Protein AF-A0A8X7VCX1-F1 (afdb_monomer_lite)

pLDDT: mean 81.67, std 12.22, range [42.06, 94.81]

Foldseek 3Di:
DPPVVVPVVCVVVVVVVVVVVVVPPDDDDDDDDCLLVVLVVVVVCCCVPVVDPDDQPDDVGDPVSVVVVVVNVPD

Structure (mmCIF, N/CA/C/O backbone):
data_AF-A0A8X7VCX1-F1
#
_entry.id   AF-A0A8X7VCX1-F1
#
loop_
_atom_site.group_PDB
_atom_site.id
_atom_site.type_symbol
_atom_site.label_atom_id
_atom_site.label_alt_id
_atom_site.label_comp_id
_atom_site.label_asym_id
_atom_site.label_entity_id
_atom_site.label_seq_id
_atom_site.pdbx_PDB_ins_code
_atom_site.Cartn_x
_atom_site.Cartn_y
_atom_site.Cartn_z
_atom_site.occupancy
_atom_site.B_iso_or_equiv
_atom_site.auth_seq_id
_atom_site.auth_comp_id
_atom_site.auth_asym_id
_atom_site.auth_atom_id
_atom_site.pdbx_PDB_model_num
ATOM 1 N N . MET A 1 1 ? 7.564 8.861 -16.023 1.00 49.84 1 MET A N 1
ATOM 2 C CA . MET A 1 1 ? 8.294 7.643 -15.606 1.00 49.84 1 MET A CA 1
ATOM 3 C C . MET A 1 1 ? 9.126 7.986 -14.385 1.00 49.84 1 MET A C 1
ATOM 5 O O . MET A 1 1 ? 9.782 9.018 -14.411 1.00 49.84 1 MET A O 1
ATOM 9 N N . LEU A 1 2 ? 9.063 7.172 -13.328 1.00 60.31 2 LEU A N 1
ATOM 10 C CA . LEU A 1 2 ? 9.962 7.270 -12.172 1.00 60.31 2 LEU A CA 1
ATOM 11 C C . LEU A 1 2 ? 11.398 7.127 -12.684 1.00 60.31 2 LEU A C 1
ATOM 13 O O . LEU A 1 2 ? 11.661 6.174 -13.403 1.00 60.31 2 LEU A O 1
ATOM 17 N N . GLU A 1 3 ? 12.284 8.077 -12.393 1.00 71.31 3 GLU A N 1
ATOM 18 C CA . GLU A 1 3 ? 13.693 8.076 -12.811 1.00 71.31 3 GLU A CA 1
ATOM 19 C C . GLU A 1 3 ? 14.499 7.139 -11.892 1.00 71.31 3 GLU A C 1
ATOM 21 O O . GLU A 1 3 ? 15.032 7.590 -10.874 1.00 71.31 3 GLU A O 1
ATOM 26 N N . PRO A 1 4 ? 14.600 5.827 -12.179 1.00 67.81 4 PRO A N 1
ATOM 27 C CA . PRO A 1 4 ? 15.010 4.841 -11.178 1.00 67.81 4 PRO A CA 1
ATOM 28 C C . PRO A 1 4 ? 16.502 4.976 -10.851 1.00 67.81 4 PRO A C 1
ATOM 30 O O . PRO A 1 4 ? 16.939 4.683 -9.742 1.00 67.81 4 PRO A O 1
ATOM 33 N N . TYR A 1 5 ? 17.273 5.508 -11.805 1.00 77.62 5 TYR A N 1
ATOM 34 C CA . TYR A 1 5 ? 18.693 5.822 -11.672 1.00 77.62 5 TYR A CA 1
ATOM 35 C C . TYR A 1 5 ? 18.988 6.866 -10.588 1.00 77.62 5 TYR A C 1
ATOM 37 O O . TYR A 1 5 ? 20.112 6.912 -10.094 1.00 77.62 5 TYR A O 1
ATOM 45 N N . LYS A 1 6 ? 18.006 7.690 -10.190 1.00 84.81 6 LYS A N 1
ATOM 46 C CA . LYS A 1 6 ? 18.173 8.657 -9.093 1.00 84.81 6 LYS A CA 1
ATOM 47 C C . LYS A 1 6 ? 18.147 7.999 -7.712 1.00 84.81 6 LYS A C 1
ATOM 49 O O . LYS A 1 6 ? 18.610 8.604 -6.750 1.00 84.81 6 LYS A O 1
ATOM 54 N N . PHE A 1 7 ? 17.643 6.769 -7.611 1.00 86.19 7 PHE A N 1
ATOM 55 C CA . PHE A 1 7 ? 17.458 6.063 -6.343 1.00 86.19 7 PHE A CA 1
ATOM 56 C C . PHE A 1 7 ? 17.984 4.623 -6.431 1.00 86.19 7 PHE A C 1
ATOM 58 O O . PHE A 1 7 ? 17.217 3.672 -6.269 1.00 86.19 7 PHE A O 1
ATOM 65 N N . PRO A 1 8 ? 19.295 4.423 -6.670 1.00 86.88 8 PRO A N 1
ATOM 66 C CA . PRO A 1 8 ? 19.867 3.091 -6.886 1.00 86.88 8 PRO A CA 1
ATOM 67 C C . PRO A 1 8 ? 19.661 2.152 -5.687 1.00 86.88 8 PRO A C 1
ATOM 69 O O . PRO A 1 8 ? 19.488 0.951 -5.860 1.00 86.88 8 PRO A O 1
ATOM 72 N N . TYR A 1 9 ? 19.580 2.695 -4.469 1.00 91.00 9 TYR A N 1
ATOM 73 C CA . TYR A 1 9 ? 19.292 1.924 -3.257 1.00 91.00 9 TYR A CA 1
ATOM 74 C C . TYR A 1 9 ? 17.878 1.310 -3.234 1.00 91.00 9 TYR A C 1
ATOM 76 O O . TYR A 1 9 ? 17.642 0.361 -2.491 1.00 91.00 9 TYR A O 1
ATOM 84 N N . LEU A 1 10 ? 16.943 1.804 -4.057 1.00 89.25 10 LEU A N 1
ATOM 85 C CA . LEU A 1 10 ? 15.594 1.243 -4.205 1.00 89.25 10 LEU A CA 1
ATOM 86 C C . LEU A 1 10 ? 15.495 0.205 -5.328 1.00 89.25 10 LEU A C 1
ATOM 88 O O . LEU A 1 10 ? 14.427 -0.377 -5.509 1.00 89.25 10 LEU A O 1
ATOM 92 N N . GLN A 1 11 ? 16.570 -0.057 -6.079 1.00 88.88 11 GLN A N 1
ATOM 93 C CA . GLN A 1 11 ? 16.521 -0.924 -7.259 1.00 88.88 11 GLN A CA 1
ATOM 94 C C . GLN A 1 11 ? 15.961 -2.314 -6.939 1.00 88.88 11 GLN A C 1
ATOM 96 O O . GLN A 1 11 ? 15.089 -2.800 -7.653 1.00 88.88 11 GLN A O 1
ATOM 101 N N . HIS A 1 12 ? 16.395 -2.926 -5.833 1.00 90.25 12 HIS A N 1
ATOM 102 C CA . HIS A 1 12 ? 15.876 -4.227 -5.402 1.00 90.25 12 HIS A CA 1
ATOM 103 C C . HIS A 1 12 ? 14.360 -4.207 -5.155 1.00 90.25 12 HIS A C 1
ATOM 105 O O . HIS A 1 12 ? 13.656 -5.142 -5.543 1.00 90.25 12 HIS A O 1
ATOM 111 N N . LEU A 1 13 ? 13.849 -3.134 -4.546 1.00 90.50 13 LEU A N 1
ATOM 112 C CA . LEU A 1 13 ? 12.423 -2.969 -4.274 1.00 90.50 13 LEU A CA 1
ATOM 113 C C . LEU A 1 13 ? 11.629 -2.804 -5.575 1.00 90.50 13 LEU A C 1
ATOM 115 O O . LEU A 1 13 ? 10.633 -3.494 -5.773 1.00 90.50 13 LEU A O 1
ATOM 119 N N . VAL A 1 14 ? 12.099 -1.944 -6.483 1.00 89.38 14 VAL A N 1
ATOM 120 C CA . VAL A 1 14 ? 11.456 -1.704 -7.785 1.00 89.38 14 VAL A CA 1
ATOM 121 C C . VAL A 1 14 ? 11.408 -2.982 -8.622 1.00 89.38 14 VAL A C 1
ATOM 123 O O . VAL A 1 14 ? 10.355 -3.302 -9.173 1.00 89.38 14 VAL A O 1
ATOM 126 N N . SER A 1 15 ? 12.503 -3.745 -8.678 1.00 90.31 15 SER A N 1
ATOM 127 C C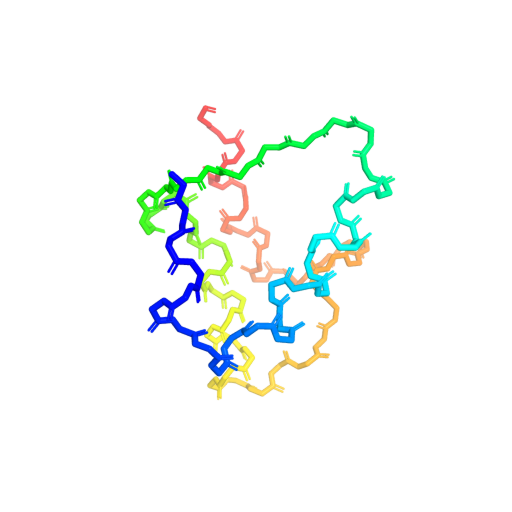A . SER A 1 15 ? 12.533 -5.025 -9.395 1.00 90.31 15 SER A CA 1
ATOM 128 C C . SER A 1 15 ? 11.535 -6.026 -8.816 1.00 90.31 15 SER A C 1
ATOM 130 O O . SER A 1 15 ? 10.836 -6.695 -9.569 1.00 90.31 15 SER A O 1
ATOM 132 N N . SER A 1 16 ? 11.429 -6.095 -7.487 1.00 93.25 16 SER A N 1
ATOM 133 C CA . SER A 1 16 ? 10.500 -7.012 -6.815 1.00 93.25 16 SER A CA 1
ATOM 134 C C . SER A 1 16 ? 9.045 -6.638 -7.102 1.00 93.25 16 SER A C 1
ATOM 136 O O . SER A 1 16 ? 8.247 -7.496 -7.461 1.00 93.25 16 SER A O 1
ATOM 138 N N . ILE A 1 17 ? 8.707 -5.347 -7.004 1.00 91.56 17 ILE A N 1
ATOM 139 C CA . ILE A 1 17 ? 7.371 -4.840 -7.343 1.00 91.56 17 ILE A CA 1
ATOM 140 C C . ILE A 1 17 ? 7.040 -5.159 -8.804 1.00 91.56 17 ILE A C 1
ATOM 142 O O . ILE A 1 17 ? 5.973 -5.694 -9.078 1.00 91.56 17 ILE A O 1
ATOM 146 N N . THR A 1 18 ? 7.966 -4.886 -9.727 1.00 90.62 18 THR A N 1
ATOM 147 C CA . THR A 1 18 ? 7.761 -5.136 -11.164 1.00 90.62 18 THR A CA 1
ATOM 148 C C . THR A 1 18 ? 7.511 -6.618 -11.438 1.00 90.62 18 THR A C 1
ATOM 150 O O . THR A 1 18 ? 6.546 -6.947 -12.117 1.00 90.62 18 THR A O 1
ATOM 153 N N . PHE A 1 19 ? 8.298 -7.510 -10.827 1.00 93.19 19 PHE A N 1
ATOM 154 C CA . PHE A 1 19 ? 8.115 -8.959 -10.938 1.00 93.19 19 PHE A CA 1
ATOM 155 C C . PHE A 1 19 ? 6.722 -9.423 -10.481 1.00 93.19 19 PHE A C 1
ATOM 157 O O . PHE A 1 19 ? 6.101 -10.256 -11.134 1.00 93.19 19 PHE A O 1
ATOM 164 N N . PHE A 1 20 ? 6.191 -8.881 -9.380 1.00 93.94 20 PHE A N 1
ATOM 165 C CA . PHE A 1 20 ? 4.840 -9.238 -8.927 1.00 93.94 20 PHE A CA 1
ATOM 166 C C . PHE A 1 20 ? 3.739 -8.650 -9.812 1.00 93.94 20 PHE A C 1
ATOM 168 O O . PHE A 1 20 ? 2.707 -9.290 -10.007 1.00 93.94 20 PHE A O 1
ATOM 175 N N . LEU A 1 21 ? 3.949 -7.450 -10.353 1.00 93.25 21 LEU A N 1
ATOM 176 C CA . LEU A 1 21 ? 2.995 -6.803 -11.250 1.00 93.25 21 LEU A CA 1
ATOM 177 C C . LEU A 1 21 ? 2.870 -7.531 -12.595 1.00 93.25 21 LEU A C 1
ATOM 179 O O . LEU A 1 21 ? 1.788 -7.527 -13.169 1.00 93.25 21 LEU A O 1
ATOM 183 N N . GLU A 1 22 ? 3.923 -8.205 -13.069 1.00 93.12 22 GLU A N 1
ATOM 184 C CA . GLU A 1 22 ? 3.869 -9.054 -14.273 1.00 93.12 22 GLU A CA 1
ATOM 185 C C . GLU A 1 22 ? 2.878 -10.222 -14.145 1.00 93.12 22 GLU A C 1
ATOM 187 O O . GLU A 1 22 ? 2.364 -10.706 -15.150 1.00 93.12 22 GLU A O 1
ATOM 192 N N . ALA A 1 23 ? 2.569 -10.662 -12.921 1.00 94.81 23 ALA A N 1
ATOM 193 C CA . ALA A 1 23 ? 1.568 -11.700 -12.676 1.00 94.81 23 ALA A CA 1
ATOM 194 C C . ALA A 1 23 ? 0.117 -11.174 -12.706 1.00 94.81 23 ALA A C 1
ATOM 196 O O . ALA A 1 23 ? -0.822 -11.965 -12.595 1.00 94.81 23 ALA A O 1
ATOM 197 N N . ILE A 1 24 ? -0.080 -9.856 -12.822 1.00 94.44 24 ILE A N 1
ATOM 198 C CA . ILE A 1 24 ? -1.390 -9.203 -12.837 1.00 94.44 24 ILE A CA 1
ATOM 199 C C . ILE A 1 24 ? -1.673 -8.724 -14.262 1.00 94.44 24 ILE A C 1
ATOM 201 O O . ILE A 1 24 ? -1.028 -7.802 -14.750 1.00 94.44 24 ILE A O 1
ATOM 205 N N . ASP A 1 25 ? -2.669 -9.335 -14.904 1.00 91.88 25 ASP A N 1
ATOM 206 C CA . ASP A 1 25 ? -3.000 -9.131 -16.325 1.00 91.88 25 ASP A CA 1
ATOM 207 C C . ASP A 1 25 ? -3.226 -7.649 -16.693 1.00 91.88 25 ASP A C 1
ATOM 209 O O . ASP A 1 25 ? -2.751 -7.158 -17.715 1.00 91.88 25 ASP A O 1
ATOM 213 N N . LEU A 1 26 ? -3.896 -6.894 -15.816 1.00 93.38 26 LEU A N 1
ATOM 214 C CA . LEU A 1 26 ? -4.105 -5.454 -15.960 1.00 93.38 26 LEU A CA 1
ATOM 215 C C . LEU A 1 26 ? -3.898 -4.759 -14.616 1.00 93.38 26 LEU A C 1
ATOM 217 O O . LEU A 1 26 ? -4.598 -5.046 -13.643 1.00 93.38 26 LEU A O 1
ATOM 221 N N . TRP A 1 27 ? -2.969 -3.806 -14.570 1.00 93.56 27 TRP A N 1
ATOM 222 C CA . TRP A 1 27 ? -2.711 -3.002 -13.380 1.00 93.56 27 TRP A CA 1
ATOM 223 C C . TRP A 1 27 ? -2.414 -1.544 -13.736 1.00 93.56 27 TRP A C 1
ATOM 225 O O . TRP A 1 27 ? -1.942 -1.214 -14.824 1.00 93.56 27 TRP A O 1
ATOM 235 N N . SER A 1 28 ? -2.679 -0.658 -12.780 1.00 91.38 28 SER A N 1
ATOM 236 C CA . SER A 1 28 ? -2.283 0.747 -12.833 1.00 91.38 28 SER A CA 1
ATOM 237 C C . SER A 1 28 ? -1.858 1.203 -11.445 1.00 91.38 28 SER A C 1
ATOM 239 O O . SER A 1 28 ? -2.445 0.771 -10.453 1.00 91.38 28 SER A O 1
ATOM 241 N N . LEU A 1 29 ? -0.880 2.100 -11.375 1.00 89.00 29 LEU A N 1
ATOM 242 C CA . LEU A 1 29 ? -0.469 2.748 -10.135 1.00 89.00 29 LEU A CA 1
ATOM 243 C C . LEU A 1 29 ? -0.834 4.229 -10.208 1.00 89.00 29 LEU A C 1
ATOM 245 O O . LEU A 1 29 ? -0.325 4.945 -11.069 1.00 89.00 29 LEU A O 1
ATOM 249 N N . ASN A 1 30 ? -1.683 4.681 -9.288 1.00 90.75 30 ASN A N 1
ATOM 250 C CA . ASN A 1 30 ? -2.157 6.060 -9.240 1.00 90.75 30 ASN A CA 1
ATOM 251 C C . ASN A 1 30 ? -1.620 6.760 -7.992 1.00 90.75 30 ASN A C 1
ATOM 253 O O . ASN A 1 30 ? -1.690 6.222 -6.888 1.00 90.75 30 ASN A O 1
ATOM 257 N N . TYR A 1 31 ? -1.103 7.975 -8.172 1.00 89.75 31 TYR A N 1
ATOM 258 C CA . TYR A 1 31 ? -0.847 8.873 -7.053 1.00 89.75 31 TYR A CA 1
ATOM 259 C C . TYR A 1 31 ? -2.173 9.484 -6.601 1.00 89.75 31 TYR A C 1
ATOM 261 O O . TYR A 1 31 ? -2.966 9.925 -7.432 1.00 89.75 31 TYR A O 1
ATOM 269 N N . THR A 1 32 ? -2.400 9.517 -5.294 1.00 89.19 32 THR A N 1
ATOM 270 C CA . THR A 1 32 ? -3.613 10.070 -4.695 1.00 89.19 32 THR A CA 1
ATOM 271 C C . THR A 1 32 ? -3.254 10.973 -3.523 1.00 89.19 32 THR A C 1
ATOM 273 O O . THR A 1 32 ? -2.163 10.860 -2.955 1.00 89.19 32 THR A O 1
ATOM 276 N N . ALA A 1 33 ? -4.163 11.881 -3.180 1.00 89.38 33 ALA A N 1
ATOM 277 C CA . ALA A 1 33 ? -4.009 12.728 -2.010 1.00 89.38 33 ALA A CA 1
ATOM 278 C C . ALA A 1 33 ? -4.042 11.871 -0.725 1.00 89.38 33 ALA A C 1
ATOM 280 O O . ALA A 1 33 ? -4.739 10.850 -0.707 1.00 89.38 33 ALA A O 1
ATOM 281 N N . PRO A 1 34 ? -3.300 12.238 0.336 1.00 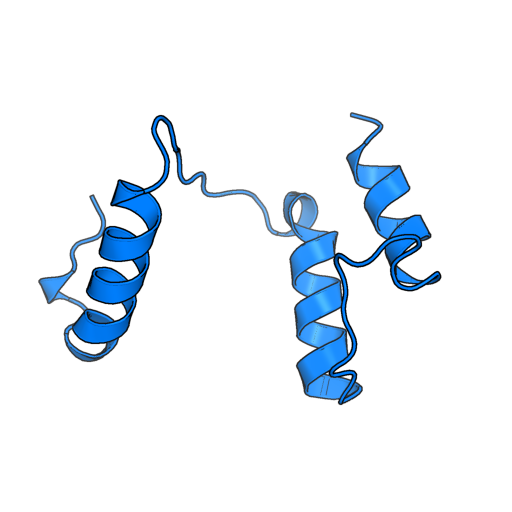85.62 34 PRO A N 1
ATOM 282 C CA . PRO A 1 34 ? -3.235 11.451 1.572 1.00 85.62 34 PRO A CA 1
ATOM 283 C C . PRO A 1 34 ? -4.608 11.111 2.163 1.00 85.62 34 PRO A C 1
ATOM 285 O O . PRO A 1 34 ? -4.842 9.975 2.570 1.00 85.62 34 PRO A O 1
ATOM 288 N N . GLU A 1 35 ? -5.545 12.058 2.123 1.00 86.56 35 GLU A N 1
ATOM 289 C CA . GLU A 1 35 ? -6.925 11.895 2.583 1.00 86.56 35 GLU A CA 1
ATOM 290 C C . GLU A 1 35 ? -7.684 10.769 1.864 1.00 86.56 35 GLU A C 1
ATOM 292 O O . GLU A 1 35 ? -8.536 10.120 2.463 1.00 86.56 35 GLU A O 1
ATOM 297 N N . CYS A 1 36 ? -7.332 10.489 0.609 1.00 85.00 36 CYS A N 1
ATOM 298 C CA . CYS A 1 36 ? -7.921 9.424 -0.201 1.00 85.00 36 CYS A CA 1
ATOM 299 C C . CYS A 1 36 ? -7.212 8.070 -0.023 1.00 85.00 36 CYS A C 1
ATOM 301 O O . CYS A 1 36 ? -7.587 7.097 -0.672 1.00 85.00 36 CYS A O 1
ATOM 303 N N . ASN A 1 37 ? -6.157 8.005 0.795 1.00 88.00 37 ASN A N 1
ATOM 304 C CA . ASN A 1 37 ? -5.437 6.778 1.149 1.00 88.00 37 ASN A CA 1
ATOM 305 C C . ASN A 1 37 ? -5.374 6.594 2.677 1.00 88.00 37 ASN A C 1
ATOM 307 O O . ASN A 1 37 ? -4.445 5.984 3.221 1.00 88.00 37 ASN A O 1
ATOM 311 N N . SER A 1 38 ? -6.366 7.160 3.371 1.00 89.06 38 SER A N 1
ATOM 312 C CA . SER A 1 38 ? -6.426 7.258 4.829 1.00 89.06 38 SER A CA 1
ATOM 313 C C . SER A 1 38 ? -6.422 5.887 5.511 1.00 89.06 38 SER A C 1
ATOM 315 O O . SER A 1 38 ? -5.801 5.709 6.562 1.00 89.06 38 SER A O 1
ATOM 317 N N . VAL A 1 39 ? -7.042 4.880 4.886 1.00 87.88 39 VAL A N 1
ATOM 318 C CA . VAL A 1 39 ? -7.041 3.495 5.375 1.00 87.88 39 VAL A CA 1
ATOM 319 C C . VAL A 1 39 ? -5.631 2.905 5.395 1.00 87.88 39 VAL A C 1
ATOM 321 O O . VAL A 1 39 ? -5.231 2.311 6.401 1.00 87.88 39 VAL A O 1
ATOM 324 N N . ALA A 1 40 ? -4.856 3.071 4.320 1.00 89.31 40 ALA A N 1
ATOM 325 C CA . ALA A 1 40 ? -3.490 2.552 4.258 1.00 89.31 40 ALA A CA 1
ATOM 326 C C . ALA A 1 40 ? -2.583 3.241 5.287 1.00 89.31 40 ALA A C 1
ATOM 328 O O . ALA A 1 40 ? -1.771 2.578 5.941 1.00 89.31 40 ALA A O 1
ATOM 329 N N . GLU A 1 41 ? -2.759 4.551 5.480 1.00 90.06 41 GLU A N 1
ATOM 330 C CA . GLU A 1 41 ? -2.058 5.300 6.521 1.00 90.06 41 GLU A CA 1
ATOM 331 C C . GLU A 1 41 ? -2.407 4.782 7.923 1.00 90.06 41 GLU A C 1
ATOM 333 O O . GLU A 1 41 ? -1.505 4.496 8.715 1.00 90.06 41 GLU A O 1
ATOM 338 N N . ALA A 1 42 ? -3.692 4.585 8.226 1.00 88.69 42 ALA A N 1
ATOM 339 C CA . ALA A 1 42 ? -4.132 4.081 9.525 1.00 88.69 42 ALA A CA 1
ATOM 340 C C . ALA A 1 42 ? -3.560 2.683 9.826 1.00 88.69 42 ALA A C 1
ATOM 342 O O . ALA A 1 42 ? -3.134 2.407 10.954 1.00 88.69 42 ALA A O 1
ATOM 343 N N . ILE A 1 43 ? -3.486 1.806 8.817 1.00 89.50 43 ILE A N 1
ATOM 344 C CA . ILE A 1 43 ? -2.819 0.503 8.942 1.00 89.50 43 ILE A CA 1
ATOM 345 C C . ILE A 1 43 ? -1.337 0.702 9.269 1.00 89.50 43 ILE A C 1
ATOM 347 O O . ILE A 1 43 ? -0.867 0.155 10.271 1.00 89.50 43 ILE A O 1
ATOM 351 N N . ALA A 1 44 ? -0.612 1.507 8.488 1.00 90.50 44 ALA A N 1
ATOM 352 C CA . ALA A 1 44 ? 0.813 1.754 8.704 1.00 90.50 44 ALA A CA 1
ATOM 353 C C . ALA A 1 44 ? 1.092 2.312 10.111 1.00 90.50 44 ALA A C 1
ATOM 355 O O . ALA A 1 44 ? 1.955 1.794 10.825 1.00 90.50 44 ALA A O 1
ATOM 356 N N . GLN A 1 45 ? 0.309 3.296 10.559 1.00 90.25 45 GLN A N 1
ATOM 357 C CA . GLN A 1 45 ? 0.418 3.853 11.907 1.00 90.25 45 GLN A CA 1
ATOM 358 C C . GLN A 1 45 ? 0.154 2.795 12.983 1.00 90.25 45 GLN A C 1
ATOM 360 O O . GLN A 1 45 ? 0.897 2.723 13.965 1.00 90.25 45 GLN A O 1
ATOM 365 N N . SER A 1 46 ? -0.854 1.936 12.803 1.00 88.75 46 SER A N 1
ATOM 366 C CA . SER A 1 46 ? -1.182 0.884 13.773 1.00 88.75 46 SER A CA 1
ATOM 367 C C . SER A 1 46 ? -0.069 -0.160 13.935 1.00 88.75 46 SER A C 1
ATOM 369 O O . SER A 1 46 ? 0.138 -0.678 15.036 1.00 88.75 46 SER A O 1
ATOM 371 N N . VAL A 1 47 ? 0.677 -0.433 12.863 1.00 89.25 47 VAL A N 1
ATOM 372 C CA . VAL A 1 47 ? 1.822 -1.349 12.868 1.00 89.25 47 VAL A CA 1
ATOM 373 C C . VAL A 1 47 ? 3.027 -0.687 13.533 1.00 89.25 47 VAL A C 1
ATOM 375 O O . VAL A 1 47 ? 3.631 -1.280 14.423 1.00 89.25 47 VAL A O 1
ATOM 378 N N . ILE A 1 48 ? 3.353 0.545 13.133 1.00 89.56 48 ILE A N 1
ATOM 379 C CA . ILE A 1 48 ? 4.561 1.252 13.584 1.00 89.56 48 ILE A CA 1
ATOM 380 C C . ILE A 1 48 ? 4.457 1.664 15.057 1.00 89.56 48 ILE A C 1
ATOM 382 O O . ILE A 1 48 ? 5.410 1.505 15.812 1.00 89.56 48 ILE A O 1
ATOM 386 N N . THR A 1 49 ? 3.309 2.195 15.477 1.00 87.06 49 THR A N 1
ATOM 387 C CA . THR A 1 49 ? 3.132 2.722 16.842 1.00 87.06 49 THR A CA 1
ATOM 388 C C . THR A 1 49 ? 2.532 1.679 17.779 1.00 87.06 49 THR A C 1
ATOM 390 O O . THR A 1 49 ? 2.983 1.496 18.909 1.00 87.06 49 THR A O 1
ATOM 393 N N . GLY A 1 50 ? 1.524 0.954 17.294 1.00 78.62 50 GLY A N 1
ATOM 394 C CA . GLY A 1 50 ? 0.754 -0.001 18.080 1.00 78.62 50 GLY A CA 1
ATOM 395 C C . GLY A 1 50 ? 1.309 -1.422 18.076 1.00 78.62 50 GLY A C 1
ATOM 396 O O . GLY A 1 50 ? 0.746 -2.260 18.777 1.00 78.62 50 GLY A O 1
ATOM 397 N N . HIS A 1 51 ? 2.360 -1.708 17.294 1.00 81.00 51 HIS A N 1
ATOM 398 C CA . HIS A 1 51 ? 2.945 -3.048 17.134 1.00 81.00 51 HIS A CA 1
ATOM 399 C C . HIS A 1 51 ? 1.900 -4.114 16.756 1.00 81.00 51 HIS A C 1
ATOM 401 O O . HIS A 1 51 ? 1.980 -5.281 17.146 1.00 81.00 51 HIS A O 1
ATOM 407 N N . ARG A 1 52 ? 0.864 -3.710 16.010 1.00 79.31 52 ARG A N 1
ATOM 408 C CA . ARG A 1 52 ? -0.234 -4.597 15.617 1.00 79.31 52 ARG A CA 1
ATOM 409 C C . ARG A 1 52 ? 0.130 -5.332 14.328 1.00 79.31 52 ARG A C 1
ATOM 411 O O . ARG A 1 52 ? -0.126 -4.840 13.236 1.00 79.31 52 ARG A O 1
ATOM 418 N N . TYR A 1 53 ? 0.681 -6.536 14.448 1.00 80.81 53 TYR A N 1
ATOM 419 C CA . TYR A 1 53 ? 1.097 -7.374 13.306 1.00 80.81 53 TYR A CA 1
ATOM 420 C C . TYR A 1 53 ? 0.035 -8.399 12.868 1.00 80.81 53 TYR A C 1
ATOM 422 O O . TYR A 1 53 ? 0.350 -9.487 12.395 1.00 80.81 53 TYR A O 1
ATOM 430 N N . GLN A 1 54 ? -1.240 -8.076 13.074 1.00 79.62 54 GLN A N 1
ATOM 431 C CA . GLN A 1 54 ? -2.366 -8.940 12.712 1.00 79.62 54 GLN A CA 1
ATOM 432 C C . GLN A 1 54 ? -2.705 -8.864 11.214 1.00 79.62 54 GLN A C 1
ATOM 434 O O . GLN A 1 54 ? -2.251 -7.965 10.509 1.00 79.62 54 GLN A O 1
ATOM 439 N N . SER A 1 55 ? -3.545 -9.782 10.723 1.00 76.69 55 SER A N 1
ATOM 440 C CA . SER A 1 55 ? -4.047 -9.718 9.345 1.00 76.69 55 SER A CA 1
ATOM 441 C C . SER A 1 55 ? -5.120 -8.635 9.192 1.00 76.69 55 SER A C 1
ATOM 443 O O . SER A 1 55 ? -6.130 -8.647 9.897 1.00 76.69 55 SER A O 1
ATOM 445 N N . TYR A 1 56 ? -4.907 -7.719 8.245 1.00 80.38 56 TYR A N 1
ATOM 446 C CA . TYR A 1 56 ? -5.823 -6.618 7.915 1.00 80.38 56 TYR A CA 1
ATOM 447 C C . TYR A 1 56 ? -6.809 -6.954 6.789 1.00 80.38 56 TYR A C 1
ATOM 449 O O . TYR A 1 56 ? -7.779 -6.232 6.591 1.00 80.38 56 TYR A O 1
ATOM 457 N N . VAL A 1 57 ? -6.576 -8.066 6.084 1.00 71.19 57 VAL A N 1
ATOM 458 C CA . VAL A 1 57 ? -7.324 -8.495 4.887 1.00 71.19 57 VAL A CA 1
ATOM 459 C C . VAL A 1 57 ? -8.102 -9.803 5.091 1.00 71.19 57 VAL A C 1
ATOM 461 O O . VAL A 1 57 ? -8.742 -10.298 4.169 1.00 71.19 57 VAL A O 1
ATOM 464 N N . ALA A 1 58 ? -8.0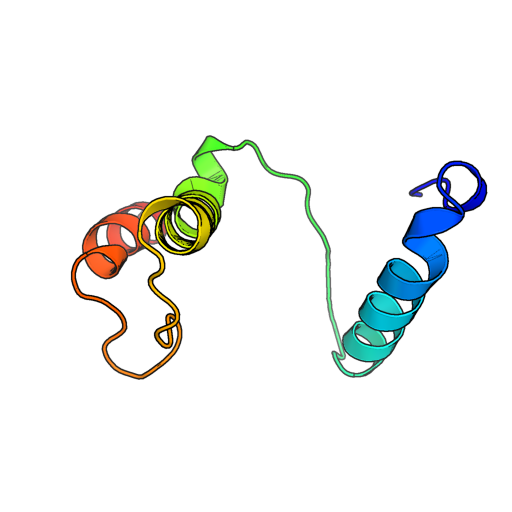50 -10.392 6.291 1.00 70.94 58 ALA A N 1
ATOM 465 C CA . ALA A 1 58 ? -8.820 -11.591 6.619 1.00 70.94 58 ALA A CA 1
ATOM 466 C C . ALA A 1 58 ? -10.329 -11.297 6.725 1.00 70.94 58 ALA A C 1
ATOM 468 O O . ALA A 1 58 ? -10.746 -10.163 6.968 1.00 70.94 58 ALA A O 1
ATOM 469 N N . ALA A 1 59 ? -11.159 -12.336 6.581 1.00 57.31 59 ALA A N 1
ATOM 470 C CA . ALA A 1 59 ? -12.606 -12.222 6.748 1.00 57.31 59 ALA A CA 1
ATOM 471 C C . ALA A 1 59 ? -12.943 -11.627 8.128 1.00 57.31 59 ALA A C 1
ATOM 473 O O . ALA A 1 59 ? -12.527 -12.168 9.153 1.00 57.31 59 ALA A O 1
ATOM 474 N N . LYS A 1 60 ? -13.716 -10.529 8.135 1.00 65.06 60 LYS A N 1
ATOM 475 C CA . LYS A 1 60 ? -13.991 -9.686 9.315 1.00 65.06 60 LYS A CA 1
ATOM 476 C C . LYS A 1 60 ? -12.730 -9.043 9.899 1.00 65.06 60 LYS A C 1
ATOM 478 O O . LYS A 1 60 ? -12.517 -9.122 11.107 1.00 65.06 60 LYS A O 1
ATOM 483 N N . GLY A 1 61 ? -11.905 -8.435 9.042 1.00 70.06 61 GLY A N 1
ATOM 484 C CA . GLY A 1 61 ? -10.744 -7.635 9.433 1.00 70.06 61 GLY A CA 1
ATOM 485 C C . GLY A 1 61 ? -11.027 -6.682 10.607 1.00 70.06 61 GLY A C 1
ATOM 486 O O . GLY A 1 61 ? -12.171 -6.512 11.029 1.00 70.06 61 GLY A O 1
ATOM 487 N N . PRO A 1 62 ? -9.992 -6.064 11.188 1.00 78.75 62 PRO A N 1
ATOM 488 C CA . PRO A 1 62 ? -10.093 -5.451 12.508 1.0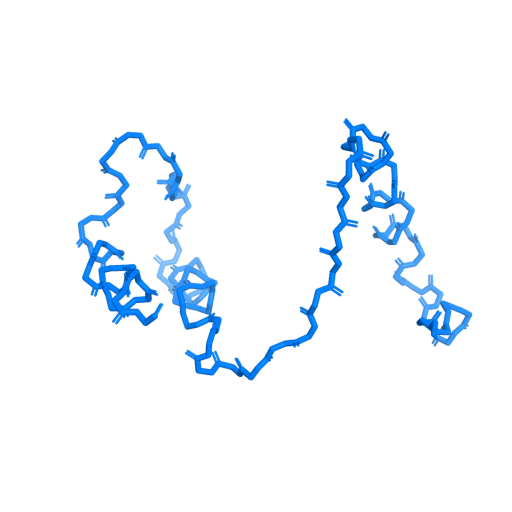0 78.75 62 PRO A CA 1
ATOM 489 C C . PRO A 1 62 ? -11.282 -4.490 12.625 1.00 78.75 62 PRO A C 1
ATOM 491 O O . PRO A 1 62 ? -11.437 -3.606 11.791 1.00 78.75 62 PRO A O 1
ATOM 494 N N . ALA A 1 63 ? -12.096 -4.625 13.678 1.00 80.44 63 ALA A N 1
ATOM 495 C CA . ALA A 1 63 ? -13.320 -3.827 13.841 1.00 80.44 63 ALA A CA 1
ATOM 496 C C . ALA A 1 63 ? -13.066 -2.306 13.839 1.00 80.44 63 ALA A C 1
ATOM 498 O O . ALA A 1 63 ? -13.921 -1.512 13.468 1.00 80.44 63 ALA A O 1
ATOM 499 N N . TRP A 1 64 ? -11.864 -1.876 14.223 1.00 79.12 64 TRP A N 1
ATOM 500 C CA . TRP A 1 64 ? -11.475 -0.471 14.140 1.00 79.12 64 TRP A CA 1
ATOM 501 C C . TRP A 1 64 ? -11.266 0.009 12.691 1.00 79.12 64 TRP A C 1
ATOM 503 O O . TRP A 1 64 ? -11.474 1.183 12.406 1.00 79.12 64 TRP A O 1
ATOM 513 N N . LEU A 1 65 ? -10.891 -0.887 11.770 1.00 80.75 65 LEU A N 1
ATOM 514 C CA . LEU A 1 65 ? -10.646 -0.592 10.356 1.00 80.75 65 LEU A CA 1
ATOM 515 C C . LEU A 1 65 ? -11.953 -0.490 9.557 1.00 80.75 65 LEU A C 1
ATOM 517 O O . LEU A 1 65 ? -12.029 0.282 8.600 1.00 80.75 65 LEU A O 1
ATOM 521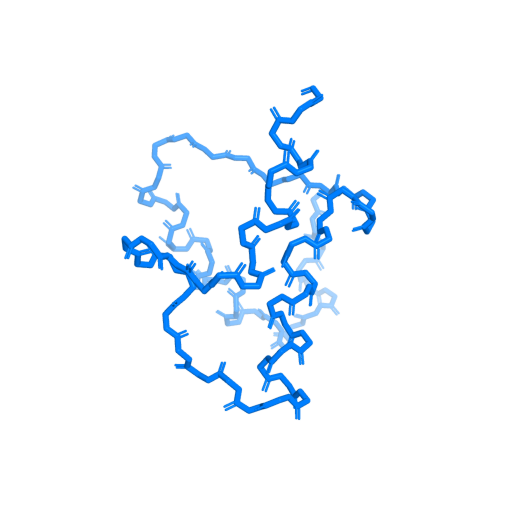 N N . SER A 1 66 ? -13.001 -1.220 9.964 1.00 77.56 66 SER A N 1
ATOM 522 C CA . SER A 1 66 ? -14.307 -1.191 9.286 1.00 77.56 66 SER A CA 1
ATOM 523 C C . SER A 1 66 ? -14.970 0.187 9.308 1.00 77.56 66 SER A C 1
ATOM 525 O O . SER A 1 66 ? -15.679 0.538 8.373 1.00 77.56 66 SER A O 1
ATOM 527 N N . HIS A 1 67 ? -14.717 0.996 10.340 1.00 74.38 67 HIS A N 1
ATOM 528 C CA . HIS A 1 67 ? -15.255 2.358 10.417 1.00 74.38 67 HIS A CA 1
ATOM 529 C C . HIS A 1 67 ? -14.608 3.318 9.412 1.00 74.38 67 HIS A C 1
ATOM 531 O O . HIS A 1 67 ? -15.265 4.245 8.955 1.00 74.38 67 HIS A O 1
ATOM 537 N N . ILE A 1 68 ? -13.342 3.085 9.058 1.00 76.12 68 ILE A N 1
ATOM 538 C CA . ILE A 1 68 ? -12.579 3.935 8.135 1.00 76.12 68 ILE A CA 1
ATOM 539 C C . ILE A 1 68 ? -12.902 3.540 6.685 1.00 76.12 68 ILE A C 1
ATOM 541 O O . ILE A 1 68 ? -13.218 4.385 5.857 1.00 76.12 68 ILE A O 1
ATOM 545 N N . THR A 1 69 ? -12.944 2.234 6.406 1.00 70.94 69 THR A N 1
ATOM 546 C CA . THR A 1 69 ? -13.274 1.690 5.073 1.00 70.94 69 THR A CA 1
ATOM 547 C C . THR A 1 69 ? -14.724 1.935 4.651 1.00 70.94 69 THR A C 1
ATOM 549 O O . THR A 1 69 ? -14.982 2.161 3.472 1.00 70.94 69 THR A O 1
ATOM 552 N N . ALA A 1 70 ? -15.681 1.951 5.587 1.00 66.94 70 ALA A N 1
ATOM 553 C CA . ALA A 1 70 ? -17.069 2.307 5.276 1.00 66.94 70 ALA A CA 1
ATOM 554 C C . ALA A 1 70 ? -17.226 3.763 4.789 1.00 66.94 70 ALA A C 1
ATOM 55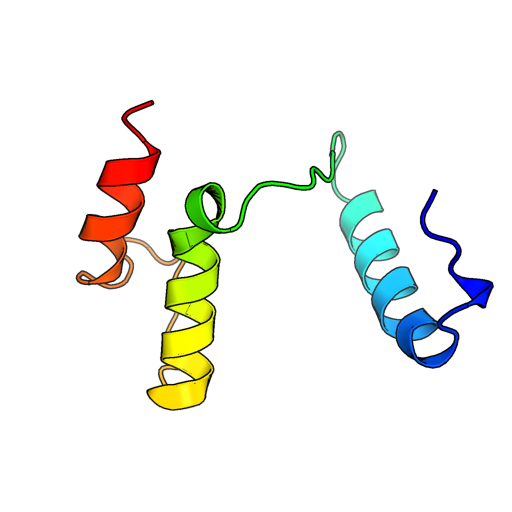6 O O . ALA A 1 70 ? -18.168 4.050 4.055 1.00 66.94 70 ALA A O 1
ATOM 557 N N . GLY A 1 71 ? -16.314 4.666 5.172 1.00 59.12 71 GLY A N 1
ATOM 558 C CA . GLY A 1 71 ? -16.283 6.046 4.681 1.00 59.12 71 GLY A CA 1
ATOM 559 C C . GLY A 1 71 ? -15.740 6.177 3.254 1.00 59.12 71 GLY A C 1
ATOM 560 O O . GLY A 1 71 ? -16.210 7.027 2.508 1.00 59.12 71 GLY A O 1
ATOM 561 N N . GLU A 1 72 ? -14.805 5.311 2.850 1.00 56.72 72 GLU A N 1
ATOM 562 C CA . GLU A 1 72 ? -14.217 5.309 1.499 1.00 56.72 72 GLU A CA 1
ATOM 563 C C . GLU A 1 72 ? -15.129 4.644 0.449 1.00 56.72 72 GLU A C 1
ATOM 565 O O . GLU A 1 72 ? -15.079 5.001 -0.723 1.00 56.72 72 GLU A O 1
ATOM 570 N N . ALA A 1 73 ? -16.008 3.718 0.852 1.00 55.72 73 ALA A N 1
ATOM 571 C CA . ALA A 1 73 ? -16.960 3.050 -0.047 1.00 55.72 73 ALA A CA 1
ATOM 572 C C . ALA A 1 73 ? -18.204 3.898 -0.406 1.00 55.72 73 ALA A C 1
ATOM 574 O O . ALA A 1 73 ? -19.064 3.434 -1.156 1.00 55.72 73 ALA A O 1
ATOM 575 N N . GLY A 1 74 ? -18.335 5.100 0.167 1.00 49.88 74 GLY A N 1
ATOM 576 C CA . GLY A 1 74 ? -19.500 5.983 0.035 1.00 49.88 74 GLY A CA 1
ATOM 577 C C . GLY A 1 74 ? -19.337 7.160 -0.933 1.00 49.88 74 GLY A C 1
ATOM 578 O O . GLY A 1 74 ? -20.102 8.117 -0.808 1.00 49.88 74 GLY A O 1
ATOM 579 N N . VAL A 1 75 ? -18.364 7.121 -1.851 1.00 42.06 75 VAL A N 1
ATOM 580 C CA . VAL A 1 75 ? -18.062 8.206 -2.808 1.00 42.06 75 VAL A CA 1
ATOM 581 C C . VAL A 1 75 ? -18.161 7.717 -4.247 1.00 42.06 75 VAL A C 1
ATOM 583 O O . VAL A 1 75 ? -17.606 6.635 -4.536 1.00 42.06 75 VAL A O 1
#

Radius of gyration: 15.73 Å; chains: 1; bounding box: 39×25×34 Å

Secondary structure (DSSP, 8-state):
---GGG-GGGHHHHHHHHHHHTTSSS-------GGGGHHHHHHHHHHHTT---S-SSSTT--HHHHHHHHHHTT-

Sequence (75 aa):
MLEPYKFPYLQHLVSSITFFLEAIDLWSLNYTAPECNSVAEAIAQSVITGHRYQSYVAAKGPAWLSHITAGEAGV

Organism: Brassica carinata (NCBI:txid52824)